Protein AF-A0A9D6VU54-F1 (afdb_monomer_lite)

pLDDT: mean 71.03, std 18.56, range [35.19, 93.88]

Sequence (145 aa):
MTTQLLGSSPNITALSAEQVELYLREHPEFFNDHLPLVASLRIPHAAAPAVSLIERQVAVLRDQNQQYKRKLMDLVQVGRDNDALHRNLHLLTLALMRADSLGDVIERVHGHLRDDFKADVVALRLARLPKDFSTDTCTLPLDAS

Foldseek 3Di:
DDDDPPPPPPPPPDCDPVNVVVVCVVCVCVCVVPVVVVVVDPDPDDDDPDDPPVNVVVVVVVVVVVVVVVVVVVVVVVVVVVVLVVVLVVVLVVQCVPQPDPLSNVVSVVVSCCPSVVDPDDDDDDPDDDPPDDPVRPCPDPDDD

Structure (mmCIF, N/CA/C/O backbone):
data_AF-A0A9D6VU54-F1
#
_entry.id   AF-A0A9D6VU54-F1
#
loop_
_atom_site.group_PDB
_atom_site.id
_atom_site.type_symbol
_atom_site.label_atom_id
_atom_site.label_alt_id
_atom_site.label_comp_id
_atom_site.label_asym_id
_atom_site.label_entity_id
_atom_site.label_seq_id
_atom_site.pdbx_PDB_ins_code
_atom_site.Cartn_x
_atom_site.Cartn_y
_atom_site.Cartn_z
_atom_site.occupancy
_atom_site.B_iso_or_equiv
_atom_site.auth_seq_id
_atom_site.auth_comp_id
_atom_site.auth_asym_id
_atom_site.auth_atom_id
_atom_site.pdbx_PDB_model_num
ATOM 1 N N . MET A 1 1 ? -71.337 -20.280 3.497 1.00 35.34 1 MET A N 1
ATOM 2 C CA . MET A 1 1 ? -70.071 -21.000 3.735 1.00 35.34 1 MET A CA 1
ATOM 3 C C . MET A 1 1 ? -68.962 -20.223 3.054 1.00 35.34 1 MET A C 1
ATOM 5 O O . MET A 1 1 ? -69.161 -19.921 1.889 1.00 35.34 1 MET A O 1
ATOM 9 N N . THR A 1 2 ? -67.889 -19.917 3.806 1.00 38.38 2 THR A N 1
ATOM 10 C CA . THR A 1 2 ? -66.515 -19.573 3.349 1.00 38.38 2 THR A CA 1
ATOM 11 C C . THR A 1 2 ? -66.381 -18.350 2.409 1.00 38.38 2 THR A C 1
ATOM 13 O O . THR A 1 2 ? -67.061 -18.249 1.406 1.00 38.38 2 THR A O 1
ATOM 16 N N . THR A 1 3 ? -65.539 -17.338 2.613 1.00 40.09 3 THR A N 1
ATOM 17 C CA . THR A 1 3 ? -64.349 -17.150 3.453 1.00 40.09 3 THR A CA 1
ATOM 18 C C . THR A 1 3 ? -64.091 -15.635 3.471 1.00 40.09 3 THR A C 1
ATOM 20 O O . THR A 1 3 ? -63.991 -15.039 2.402 1.00 40.09 3 THR A O 1
ATOM 23 N N . GLN A 1 4 ? -63.958 -14.993 4.633 1.00 36.44 4 GLN A N 1
ATOM 24 C CA . GLN A 1 4 ? -63.288 -13.689 4.722 1.00 36.44 4 GLN A CA 1
ATOM 25 C C . GLN A 1 4 ? -62.015 -13.880 5.538 1.00 36.44 4 GLN A C 1
ATOM 27 O O . GLN A 1 4 ? -62.052 -14.094 6.747 1.00 36.44 4 GLN A O 1
ATOM 32 N N . LEU A 1 5 ? -60.891 -13.869 4.823 1.00 43.88 5 LEU A N 1
ATOM 33 C CA . LEU A 1 5 ? -59.554 -13.757 5.380 1.00 43.88 5 LEU A CA 1
ATOM 34 C C . LEU A 1 5 ? -59.398 -12.336 5.917 1.00 43.88 5 LEU A C 1
ATOM 36 O O . LEU A 1 5 ? -59.178 -11.399 5.150 1.00 43.88 5 LEU A O 1
ATOM 40 N N . LEU A 1 6 ? -59.516 -12.175 7.233 1.00 36.00 6 LEU A N 1
ATOM 41 C CA . LEU A 1 6 ? -59.065 -10.964 7.899 1.00 36.00 6 LEU A CA 1
ATOM 42 C C . LEU A 1 6 ? -57.549 -11.085 8.083 1.00 36.00 6 LEU A C 1
ATOM 44 O O . LEU A 1 6 ? -57.052 -11.596 9.085 1.00 36.00 6 LEU A O 1
ATOM 48 N N . GLY A 1 7 ? -56.816 -10.646 7.061 1.00 41.03 7 GLY A N 1
ATOM 49 C CA . GLY A 1 7 ? -55.431 -10.229 7.211 1.00 41.03 7 GLY A CA 1
ATOM 50 C C . GLY A 1 7 ? -55.390 -8.983 8.091 1.00 41.03 7 GLY A C 1
ATOM 51 O O . GLY A 1 7 ? -55.316 -7.868 7.588 1.00 41.03 7 GLY A O 1
ATOM 52 N N . SER A 1 8 ? -55.480 -9.174 9.405 1.00 36.53 8 SER A N 1
ATOM 53 C CA . SER A 1 8 ? -55.186 -8.131 10.382 1.00 36.53 8 SER A CA 1
ATOM 54 C C . SER A 1 8 ? -53.695 -8.175 10.671 1.00 36.53 8 SER A C 1
ATOM 56 O O . SER A 1 8 ? -53.246 -8.845 11.600 1.00 36.53 8 SER A O 1
ATOM 58 N N . SER A 1 9 ? -52.917 -7.461 9.860 1.00 36.44 9 SER A N 1
ATOM 59 C CA . SER A 1 9 ? -51.626 -6.939 10.306 1.00 36.44 9 SER A CA 1
ATOM 60 C C . SER A 1 9 ? -51.839 -6.298 11.684 1.00 36.44 9 SER A C 1
ATOM 62 O O . SER A 1 9 ? -52.760 -5.481 11.806 1.00 36.44 9 SER A O 1
ATOM 64 N N . PRO A 1 10 ? -51.076 -6.651 12.734 1.00 42.97 10 PRO A N 1
ATOM 65 C CA . PRO A 1 10 ? -51.241 -5.986 14.013 1.00 42.97 10 PRO A CA 1
ATOM 66 C C . PRO A 1 10 ? -50.942 -4.503 13.792 1.00 42.97 10 PRO A C 1
ATOM 68 O O . PRO A 1 10 ? -49.897 -4.128 13.265 1.00 42.97 10 PRO A O 1
ATOM 71 N N . ASN A 1 11 ? -51.920 -3.665 14.114 1.00 45.00 11 ASN A N 1
ATOM 72 C CA . ASN A 1 11 ? -51.819 -2.218 14.035 1.00 45.00 11 ASN A CA 1
ATOM 73 C C . ASN A 1 11 ? -50.825 -1.784 15.128 1.00 45.00 11 ASN A C 1
ATOM 75 O O . ASN A 1 11 ? -51.184 -1.699 16.298 1.00 45.00 11 ASN A O 1
ATOM 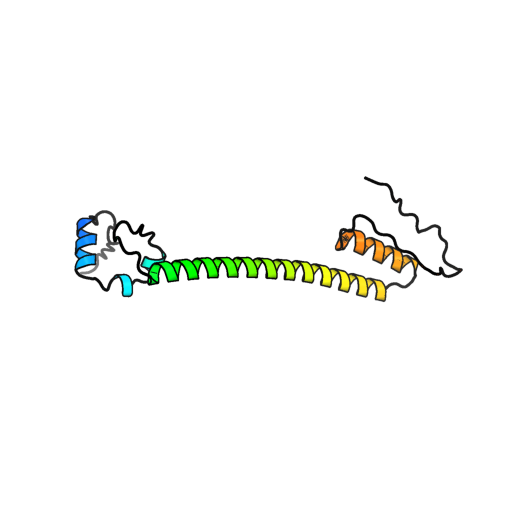79 N N . ILE A 1 12 ? -49.553 -1.573 14.770 1.00 50.78 12 ILE A N 1
ATOM 80 C CA . ILE A 1 12 ? -48.468 -1.195 15.706 1.00 50.78 12 ILE A CA 1
ATOM 81 C C . ILE A 1 12 ? -48.667 0.241 16.258 1.00 50.78 12 ILE A C 1
ATOM 83 O O . ILE A 1 12 ? -47.931 0.716 17.114 1.00 50.78 12 ILE A O 1
ATOM 87 N N . THR A 1 13 ? -49.706 0.947 15.820 1.00 52.84 13 THR A N 1
ATOM 88 C CA . THR A 1 13 ? -49.977 2.365 16.098 1.00 52.84 13 THR A CA 1
ATOM 89 C C . THR A 1 13 ? -50.673 2.673 17.429 1.00 52.84 13 THR A C 1
ATOM 91 O O . THR A 1 13 ? -51.000 3.834 17.656 1.00 52.84 13 THR A O 1
ATOM 94 N N . ALA A 1 14 ? -50.882 1.706 18.330 1.00 56.34 14 ALA A N 1
ATOM 95 C CA . ALA A 1 14 ? -51.541 1.977 19.618 1.00 56.34 14 ALA A CA 1
ATOM 96 C C . ALA A 1 14 ? -50.994 1.189 20.823 1.00 56.34 14 ALA A C 1
ATOM 98 O O . ALA A 1 14 ? -51.719 0.991 21.793 1.00 56.34 14 ALA A O 1
ATOM 99 N N . LEU A 1 15 ? -49.738 0.736 20.792 1.00 62.16 15 LEU A N 1
ATOM 100 C CA . LEU A 1 15 ? -49.091 0.238 22.012 1.00 62.16 15 LEU A CA 1
ATOM 101 C C . LEU A 1 15 ? -48.708 1.435 22.887 1.00 62.16 15 LEU A C 1
ATOM 103 O O . LEU A 1 15 ? -47.829 2.219 22.524 1.00 62.16 15 LEU A O 1
ATOM 107 N N . SER A 1 16 ? -49.392 1.599 24.020 1.00 71.06 16 SER A N 1
ATOM 108 C CA . SER A 1 16 ? -49.021 2.617 25.003 1.00 71.06 16 SER A CA 1
ATOM 109 C C . SER A 1 16 ? -47.731 2.209 25.720 1.00 71.06 16 SER A C 1
ATOM 111 O O . SER A 1 16 ? -47.428 1.023 25.867 1.00 71.06 16 SER A O 1
ATOM 113 N N . ALA A 1 17 ? -46.962 3.191 26.196 1.00 63.56 17 ALA A N 1
ATOM 114 C CA . ALA A 1 17 ? -45.743 2.922 26.960 1.00 63.56 17 ALA A CA 1
ATOM 115 C C . ALA A 1 17 ? -46.018 2.042 28.197 1.00 63.56 17 ALA A C 1
ATOM 117 O O . ALA A 1 17 ? -45.224 1.160 28.507 1.00 63.56 17 ALA A O 1
ATOM 118 N N . GLU A 1 18 ? -47.179 2.217 28.837 1.00 66.88 18 GLU A N 1
ATOM 119 C CA . GLU A 1 18 ? -47.623 1.424 29.992 1.00 66.88 18 GLU A CA 1
ATOM 120 C C . GLU A 1 18 ? -47.866 -0.050 29.641 1.00 66.88 18 GLU A C 1
ATOM 122 O O . GLU A 1 18 ? -47.546 -0.942 30.423 1.00 66.88 18 GLU A O 1
ATOM 127 N N . GLN A 1 19 ? -48.399 -0.328 28.449 1.00 71.44 19 GLN A N 1
ATOM 128 C CA . GLN A 1 19 ? -48.617 -1.700 27.984 1.00 71.44 19 GLN A CA 1
ATOM 129 C C . GLN A 1 19 ? -47.296 -2.407 27.685 1.00 71.44 19 GLN A C 1
ATOM 131 O O . GLN A 1 19 ? -47.137 -3.583 28.007 1.00 71.44 19 GLN A O 1
ATOM 136 N N . VAL A 1 20 ? -46.336 -1.683 27.103 1.00 69.81 20 VAL A N 1
ATOM 137 C CA . VAL A 1 20 ? -44.983 -2.202 26.869 1.00 69.81 20 VAL A CA 1
ATOM 138 C C . VAL A 1 20 ? -44.268 -2.448 28.199 1.00 69.81 20 VAL A C 1
ATOM 140 O O . VAL A 1 20 ? -43.619 -3.477 28.362 1.00 69.81 20 VAL A O 1
ATOM 143 N N . GLU A 1 21 ? -44.420 -1.550 29.174 1.00 60.88 21 GLU A N 1
ATOM 144 C CA . GLU A 1 21 ? -43.839 -1.707 30.509 1.00 60.88 21 GLU A CA 1
ATOM 145 C C . GLU A 1 21 ? -44.401 -2.929 31.250 1.00 60.88 21 GLU A C 1
ATOM 147 O O . GLU A 1 21 ? -43.628 -3.727 31.784 1.00 60.88 21 GLU A O 1
ATOM 152 N N . LEU A 1 22 ? -45.728 -3.101 31.263 1.00 70.94 22 LEU A N 1
ATOM 153 C CA . LEU A 1 22 ? -46.378 -4.247 31.905 1.00 70.94 22 LEU A CA 1
ATOM 154 C C . LEU A 1 22 ? -45.905 -5.565 31.280 1.00 70.94 22 LEU A C 1
ATOM 156 O O . LEU A 1 22 ? -45.517 -6.486 31.996 1.00 70.94 22 LEU A O 1
ATOM 160 N N . TYR A 1 23 ? -45.854 -5.615 29.949 1.00 70.00 23 TYR A N 1
ATOM 161 C CA . TYR A 1 23 ? -45.400 -6.785 29.209 1.00 70.00 23 TYR A CA 1
ATOM 162 C C . TYR A 1 23 ? -43.938 -7.149 29.515 1.00 70.00 23 TYR A C 1
ATOM 164 O O . TYR A 1 23 ? -43.631 -8.308 29.786 1.00 70.00 23 TYR A O 1
ATOM 172 N N . LEU A 1 24 ? -43.033 -6.164 29.542 1.00 69.88 24 LEU A N 1
ATOM 173 C CA . LEU A 1 24 ? -41.624 -6.394 29.883 1.00 69.88 24 LEU A CA 1
ATOM 174 C C . LEU A 1 24 ? -41.425 -6.816 31.349 1.00 69.88 24 LEU A C 1
ATOM 176 O O . LEU A 1 24 ? -40.460 -7.514 31.655 1.00 69.88 24 LEU A O 1
ATOM 180 N N . ARG A 1 25 ? -42.324 -6.418 32.258 1.00 63.94 25 ARG A N 1
ATOM 181 C CA . ARG A 1 25 ? -42.283 -6.819 33.673 1.00 63.94 25 ARG A CA 1
ATOM 182 C C . ARG A 1 25 ? -42.747 -8.260 33.884 1.00 63.94 25 ARG A C 1
ATOM 184 O O . ARG A 1 25 ? -42.177 -8.961 34.714 1.00 63.94 25 ARG A O 1
ATOM 191 N N . GLU A 1 26 ? -43.768 -8.691 33.151 1.00 72.44 26 GLU A N 1
ATOM 192 C CA . GLU A 1 26 ? -44.278 -10.068 33.204 1.00 72.44 26 GLU A CA 1
ATOM 193 C C . GLU A 1 26 ? -43.376 -11.056 32.444 1.00 72.44 26 GLU A C 1
ATOM 195 O O . GLU A 1 26 ? -43.359 -12.246 32.764 1.00 72.44 26 GLU A O 1
ATOM 200 N N . HIS A 1 27 ? -42.567 -10.563 31.499 1.00 66.25 27 HIS A N 1
ATOM 201 C CA . HIS A 1 27 ? -41.652 -11.367 30.688 1.00 66.25 27 HIS A CA 1
ATOM 202 C C . HIS A 1 27 ? -40.193 -10.876 30.776 1.00 66.25 27 HIS A C 1
ATOM 204 O O . HIS A 1 27 ? -39.660 -10.335 29.805 1.00 66.25 27 HIS A O 1
ATOM 210 N N . PRO A 1 28 ? -39.498 -11.109 31.907 1.00 64.19 28 PRO A N 1
ATOM 211 C CA . PRO A 1 28 ? -38.101 -10.695 32.080 1.00 64.19 28 PRO A CA 1
ATOM 212 C C . PRO A 1 28 ? -37.127 -11.401 31.118 1.00 64.19 28 PRO A C 1
ATOM 214 O O . PRO A 1 28 ? -36.093 -10.841 30.763 1.00 64.19 28 PRO A O 1
ATOM 217 N N . GLU A 1 29 ? -37.476 -12.599 30.641 1.00 65.69 29 GLU A N 1
ATOM 218 C CA . GLU A 1 29 ? -36.676 -13.385 29.687 1.00 65.69 29 GLU A CA 1
ATOM 219 C C . GLU A 1 29 ? -36.782 -12.879 28.237 1.00 65.69 29 GLU A C 1
ATOM 221 O O . GLU A 1 29 ? -36.028 -13.308 27.367 1.00 65.69 29 GLU A O 1
ATOM 226 N N . PHE A 1 30 ? -37.678 -11.926 27.957 1.00 67.88 30 PHE A N 1
ATOM 227 C CA . PHE A 1 30 ? -37.951 -11.432 26.605 1.00 67.88 30 PHE A CA 1
ATOM 228 C C . PHE A 1 30 ? -36.687 -10.947 25.873 1.00 67.88 30 PHE A C 1
ATOM 230 O O . PHE A 1 30 ? -36.518 -11.172 24.675 1.00 67.88 30 PHE A O 1
ATOM 237 N N . PHE A 1 31 ? -35.753 -10.320 26.591 1.00 63.38 31 PHE A N 1
ATOM 238 C CA . PHE A 1 31 ? -34.490 -9.859 26.008 1.00 63.38 31 PHE A CA 1
ATOM 239 C C . PHE A 1 31 ? -33.475 -10.985 25.756 1.00 63.38 31 PHE A C 1
ATOM 241 O O . PHE A 1 31 ? -32.597 -10.808 24.910 1.00 63.38 31 PHE A O 1
ATOM 248 N N . ASN A 1 32 ? -33.607 -12.129 26.436 1.00 63.12 32 ASN A N 1
ATOM 249 C CA . ASN A 1 32 ? -32.797 -13.327 26.196 1.00 63.12 32 ASN A CA 1
ATOM 250 C C . ASN A 1 32 ? -33.258 -14.049 24.922 1.00 63.12 32 ASN A C 1
ATOM 252 O O . ASN A 1 32 ? -32.431 -14.480 24.120 1.00 63.12 32 ASN A O 1
ATOM 256 N N . ASP A 1 33 ? -34.567 -14.095 24.679 1.00 63.78 33 ASP A N 1
ATOM 257 C CA . ASP A 1 33 ? -35.135 -14.720 23.478 1.00 63.78 33 ASP A CA 1
ATOM 258 C C . ASP A 1 33 ? -35.015 -13.823 22.233 1.00 63.78 33 ASP A C 1
ATOM 260 O O . ASP A 1 33 ? -34.955 -14.301 21.096 1.00 63.78 33 ASP A O 1
ATOM 264 N N . HIS A 1 34 ? -34.901 -12.507 22.436 1.00 60.84 34 HIS A N 1
ATOM 265 C CA . HIS A 1 34 ? -34.794 -11.508 21.372 1.00 60.84 34 HIS A CA 1
ATOM 266 C C . HIS A 1 34 ? -33.460 -10.743 21.390 1.00 60.84 34 HIS A C 1
ATOM 268 O O . HIS A 1 34 ? -33.417 -9.529 21.181 1.00 60.84 34 HIS A O 1
ATOM 274 N N . LEU A 1 35 ? -32.339 -11.463 21.537 1.00 56.31 35 LEU A N 1
ATOM 275 C CA . LEU A 1 35 ? -30.971 -10.918 21.443 1.00 56.31 35 LEU A CA 1
ATOM 276 C C . LEU A 1 35 ? -30.722 -9.971 20.241 1.00 56.31 35 LEU A C 1
ATOM 278 O O . LEU A 1 35 ? -30.073 -8.934 20.420 1.00 56.31 35 LEU A O 1
ATOM 282 N N . PRO A 1 36 ? -31.219 -10.262 19.018 1.00 59.66 36 PRO A N 1
ATOM 283 C CA . PRO A 1 36 ? -31.044 -9.369 17.869 1.00 59.66 36 PRO A CA 1
ATOM 284 C C . PRO A 1 36 ? -31.691 -7.988 18.057 1.00 59.66 36 PRO A C 1
ATOM 286 O O . PRO A 1 36 ? -31.182 -6.997 17.533 1.00 59.66 36 PRO A O 1
ATOM 289 N N . LEU A 1 37 ? -32.776 -7.899 18.836 1.00 61.19 37 LEU A N 1
ATOM 290 C CA . LEU A 1 37 ? -33.455 -6.641 19.150 1.00 61.19 37 LEU A CA 1
ATOM 291 C C . LEU A 1 37 ? -32.585 -5.771 20.065 1.00 61.19 37 LEU A C 1
ATOM 293 O O . LEU A 1 37 ? -32.429 -4.576 19.814 1.00 61.19 37 LEU A O 1
ATOM 297 N N . VAL A 1 38 ? -31.936 -6.386 21.058 1.00 58.78 38 VAL A N 1
ATOM 298 C CA . VAL A 1 38 ? -31.005 -5.719 21.986 1.00 58.78 38 VAL A CA 1
ATOM 299 C C . VAL A 1 38 ? -29.809 -5.117 21.243 1.00 58.78 38 VAL A C 1
ATOM 301 O O . VAL A 1 38 ? -29.369 -4.019 21.570 1.00 58.78 38 VAL A O 1
ATOM 304 N N . ALA A 1 39 ? -29.311 -5.786 20.198 1.00 55.94 39 ALA A N 1
ATOM 305 C CA . ALA A 1 39 ? -28.218 -5.271 19.371 1.00 55.94 39 ALA A CA 1
ATOM 306 C C . ALA A 1 39 ? -28.590 -3.995 18.585 1.00 55.94 39 ALA A C 1
ATOM 308 O O . ALA A 1 39 ? -27.706 -3.209 18.239 1.00 55.94 39 ALA A O 1
ATOM 309 N N . SER A 1 40 ? -29.882 -3.788 18.311 1.00 53.75 40 SER A N 1
ATOM 310 C CA . SER A 1 40 ? -30.411 -2.624 17.585 1.00 53.75 40 SER A CA 1
ATOM 311 C C . SER A 1 40 ? -30.907 -1.494 18.498 1.00 53.75 40 SER A C 1
ATOM 313 O O . SER A 1 40 ? -31.002 -0.344 18.065 1.00 53.75 40 SER A O 1
ATOM 315 N N . LEU A 1 41 ? -31.202 -1.799 19.767 1.00 54.25 41 LEU A N 1
ATOM 316 C CA . LEU A 1 41 ? -31.717 -0.833 20.729 1.00 54.25 41 LEU A CA 1
ATOM 317 C C . LEU A 1 41 ? -30.579 0.047 21.270 1.00 54.25 41 LEU A C 1
ATOM 319 O O . LEU A 1 41 ? -29.649 -0.422 21.924 1.00 54.25 41 LEU A O 1
ATOM 323 N N . ARG A 1 42 ? -30.672 1.363 21.059 1.00 49.28 42 ARG A N 1
ATOM 324 C CA . ARG A 1 42 ? -29.861 2.333 21.809 1.00 49.28 42 ARG A CA 1
ATOM 325 C C . ARG A 1 42 ? -30.559 2.594 23.139 1.00 49.28 42 ARG A C 1
ATOM 327 O O . ARG A 1 42 ? -31.406 3.473 23.208 1.00 49.28 42 ARG A O 1
ATOM 334 N N . ILE A 1 43 ? -30.211 1.832 24.175 1.00 56.09 43 ILE A N 1
ATOM 335 C CA . ILE A 1 43 ? -30.639 2.107 25.554 1.00 56.09 43 ILE A CA 1
ATOM 336 C C . ILE A 1 43 ? -29.622 3.076 26.175 1.00 56.09 43 ILE A C 1
ATOM 338 O O . ILE A 1 43 ? -28.517 2.647 26.517 1.00 56.09 43 ILE A O 1
ATOM 342 N N . PRO A 1 44 ? -29.925 4.379 26.322 1.00 49.84 44 PRO A N 1
ATOM 343 C CA . PRO A 1 44 ? -29.159 5.227 27.221 1.00 49.84 44 PRO A CA 1
ATOM 344 C C . PRO A 1 44 ? -29.473 4.786 28.655 1.00 49.84 44 PRO A C 1
ATOM 346 O O . PRO A 1 44 ? -30.572 5.003 29.156 1.00 49.84 44 PRO A O 1
ATOM 349 N N . HIS A 1 45 ? -28.522 4.114 29.304 1.00 50.94 45 HIS A N 1
ATOM 350 C CA . HIS A 1 45 ? -28.674 3.642 30.679 1.00 50.94 45 HIS A CA 1
ATOM 351 C C . HIS A 1 45 ? -28.549 4.834 31.643 1.00 50.94 45 HIS A C 1
ATOM 353 O O . HIS A 1 45 ? -27.468 5.166 32.129 1.00 50.94 45 HIS A O 1
ATOM 359 N N . ALA A 1 46 ? -29.657 5.539 31.864 1.00 47.44 46 ALA A N 1
ATOM 360 C CA . ALA A 1 46 ? -29.783 6.509 32.938 1.00 47.44 46 ALA A CA 1
ATOM 361 C C . ALA A 1 46 ? -30.254 5.766 34.200 1.00 47.44 46 ALA A C 1
ATOM 363 O O . ALA A 1 46 ? -31.378 5.283 34.238 1.00 47.44 46 ALA A O 1
ATOM 364 N N . ALA A 1 47 ? -29.389 5.728 35.218 1.00 44.25 47 ALA A N 1
ATOM 365 C CA . ALA A 1 47 ? -29.649 5.319 36.606 1.00 44.25 47 ALA A CA 1
ATOM 366 C C . ALA A 1 47 ? -29.437 3.837 36.998 1.00 44.25 47 ALA A C 1
ATOM 368 O O . ALA A 1 47 ? -30.374 3.082 37.231 1.00 44.25 47 ALA A O 1
ATOM 369 N N . ALA A 1 48 ? -28.174 3.508 37.289 1.00 42.62 48 ALA A N 1
ATOM 370 C CA . ALA A 1 48 ? -27.770 2.954 38.588 1.00 42.62 48 ALA A CA 1
ATOM 371 C C . ALA A 1 48 ? -26.376 3.529 38.947 1.00 42.62 48 ALA A C 1
ATOM 373 O O . ALA A 1 48 ? -25.566 3.730 38.041 1.00 42.62 48 ALA A O 1
ATOM 374 N N . PRO A 1 49 ? -26.051 3.827 40.222 1.00 50.22 49 PRO A N 1
ATOM 375 C CA . PRO A 1 49 ? -24.782 4.472 40.592 1.00 50.22 49 PRO A CA 1
ATOM 376 C C . PRO A 1 49 ? -23.554 3.548 40.476 1.00 50.22 49 PRO A C 1
ATOM 378 O O . PRO A 1 49 ? -22.429 3.994 40.689 1.00 50.22 49 PRO A O 1
ATOM 381 N N . ALA A 1 50 ? -23.748 2.278 40.113 1.00 48.97 50 ALA A N 1
ATOM 382 C CA . ALA A 1 50 ? -22.684 1.320 39.854 1.00 48.97 50 ALA A CA 1
ATOM 383 C C . ALA A 1 50 ? -22.805 0.802 38.415 1.00 48.97 50 ALA A C 1
ATOM 385 O O . ALA A 1 50 ? -23.639 -0.048 38.119 1.00 48.97 50 ALA A O 1
ATOM 386 N N . VAL A 1 51 ? -21.964 1.321 37.518 1.00 52.19 51 VAL A N 1
ATOM 387 C CA . VAL A 1 51 ? -21.765 0.743 36.181 1.00 52.19 51 VAL A CA 1
ATOM 388 C C . VAL A 1 51 ? -21.285 -0.697 36.365 1.00 52.19 51 VAL A C 1
ATOM 390 O O . VAL A 1 51 ? -20.271 -0.923 37.032 1.00 52.19 51 VAL A O 1
ATOM 393 N N . SER A 1 52 ? -22.002 -1.669 35.797 1.00 60.78 52 SER A N 1
ATOM 394 C CA . SER A 1 52 ? -21.616 -3.077 35.883 1.00 60.78 52 SER A CA 1
ATOM 395 C C . SER A 1 52 ? -20.228 -3.266 35.263 1.00 60.78 52 SER A C 1
ATOM 397 O O . SER A 1 52 ? -19.957 -2.814 34.147 1.00 60.78 52 SER A O 1
ATOM 399 N N . LEU A 1 53 ? -19.326 -3.944 35.979 1.00 49.94 53 LEU A N 1
ATOM 400 C CA . LEU A 1 53 ? -17.979 -4.285 35.498 1.00 49.94 53 LEU A CA 1
ATOM 401 C C . LEU A 1 53 ? -18.022 -4.947 34.113 1.00 49.94 53 LEU A C 1
ATOM 403 O O . LEU A 1 53 ? -17.162 -4.679 33.276 1.00 49.94 53 LEU A O 1
ATOM 407 N N . ILE A 1 54 ? -19.065 -5.741 33.858 1.00 68.94 54 ILE A N 1
ATOM 408 C CA . ILE A 1 54 ? -19.295 -6.434 32.590 1.00 68.94 54 ILE A CA 1
ATOM 409 C C . ILE A 1 54 ? -19.593 -5.436 31.467 1.00 68.94 54 ILE A C 1
ATOM 411 O O . ILE A 1 54 ? -19.023 -5.555 30.388 1.00 68.94 54 ILE A O 1
ATOM 415 N N . GLU A 1 55 ? -20.417 -4.414 31.702 1.00 63.81 55 GLU A N 1
ATOM 416 C CA . GLU A 1 55 ? -20.722 -3.392 30.689 1.00 63.81 55 GLU A CA 1
ATOM 417 C C . GLU A 1 55 ? -19.473 -2.602 30.306 1.00 63.81 55 GLU A C 1
ATOM 419 O O . GLU A 1 55 ? -19.203 -2.383 29.122 1.00 63.81 55 GLU A O 1
ATOM 424 N N . ARG A 1 56 ? -18.657 -2.235 31.301 1.00 67.38 56 ARG A N 1
ATOM 425 C CA . ARG A 1 56 ? -17.384 -1.560 31.043 1.00 67.38 56 ARG A CA 1
ATOM 426 C C . ARG A 1 56 ? -16.398 -2.473 30.316 1.00 67.38 56 ARG A C 1
ATOM 428 O O . ARG A 1 56 ? -15.705 -2.011 29.413 1.00 67.38 56 ARG A O 1
ATOM 435 N N . GLN A 1 57 ? -16.369 -3.761 30.648 1.00 57.91 57 GLN A N 1
ATOM 436 C CA . GLN A 1 57 ? -15.532 -4.747 29.968 1.00 57.91 57 GLN A CA 1
ATOM 437 C C . GLN A 1 57 ? -15.974 -4.972 28.515 1.00 57.91 57 GLN A C 1
ATOM 439 O O . GLN A 1 57 ? -15.135 -5.001 27.618 1.00 57.91 57 GLN A O 1
ATOM 444 N N . VAL A 1 58 ? -17.280 -5.039 28.246 1.00 82.50 58 VAL A N 1
ATOM 445 C CA . VAL A 1 58 ? -17.834 -5.138 26.887 1.00 82.50 58 VAL A CA 1
ATOM 446 C C . VAL A 1 58 ? -17.531 -3.879 26.076 1.00 82.50 58 VAL A C 1
ATOM 448 O O . VAL A 1 58 ? -17.155 -3.985 24.909 1.00 82.50 58 VAL A O 1
ATOM 451 N N . ALA A 1 59 ? -17.645 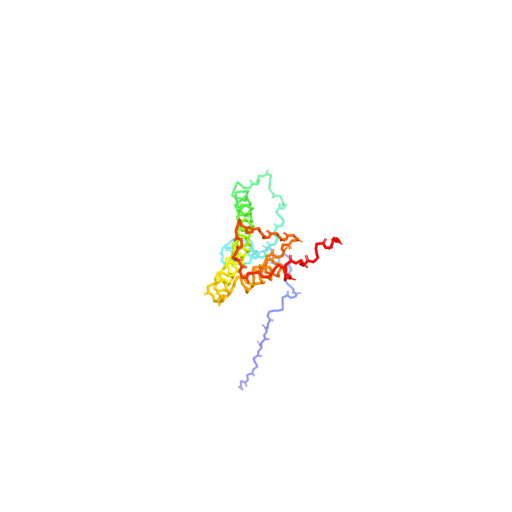-2.691 26.675 1.00 73.94 59 ALA A N 1
ATOM 452 C CA . ALA A 1 59 ? -17.288 -1.440 26.012 1.00 73.94 59 ALA A CA 1
ATOM 453 C C . ALA A 1 59 ? -15.801 -1.411 25.614 1.00 73.94 59 ALA A C 1
ATOM 455 O O . ALA A 1 59 ? -15.482 -1.088 24.470 1.00 73.94 59 ALA A O 1
ATOM 456 N N . VAL A 1 60 ? -14.905 -1.829 26.516 1.00 76.56 60 VAL A N 1
ATOM 457 C CA . VAL A 1 60 ? -13.463 -1.939 26.240 1.00 76.56 60 VAL A CA 1
ATOM 458 C C . VAL A 1 60 ? -13.184 -2.955 25.130 1.00 76.56 60 VAL A C 1
ATOM 460 O O . VAL A 1 60 ? -12.435 -2.654 24.205 1.00 76.56 60 VAL A O 1
ATOM 463 N N . LEU A 1 61 ? -13.816 -4.133 25.165 1.00 83.06 61 LEU A N 1
ATOM 464 C CA . LEU A 1 61 ? -13.652 -5.148 24.119 1.00 83.06 61 LEU A CA 1
ATOM 465 C C . LEU A 1 61 ? -14.154 -4.660 22.754 1.00 83.06 61 LEU A C 1
ATOM 467 O O . LEU A 1 61 ? -13.534 -4.954 21.733 1.00 83.06 61 LEU A O 1
ATOM 471 N N . ARG A 1 62 ? -15.254 -3.897 22.715 1.00 85.31 62 ARG A N 1
ATOM 472 C CA . ARG A 1 62 ? -15.773 -3.294 21.477 1.00 85.31 62 ARG A CA 1
ATOM 473 C C . ARG A 1 62 ? -14.807 -2.261 20.904 1.00 85.31 62 ARG A C 1
ATOM 475 O O . ARG A 1 62 ? -14.533 -2.312 19.705 1.00 85.31 62 ARG A O 1
ATOM 482 N N . ASP A 1 63 ? -14.257 -1.385 21.742 1.00 83.75 63 ASP A N 1
ATOM 483 C CA . ASP A 1 63 ? -13.268 -0.393 21.309 1.00 83.75 63 ASP A CA 1
ATOM 484 C C . ASP A 1 63 ? -11.983 -1.062 20.794 1.00 83.75 63 ASP A C 1
ATOM 486 O O . ASP A 1 63 ? -11.514 -0.761 19.694 1.00 83.75 63 ASP A O 1
ATOM 490 N N . GLN A 1 64 ? -11.479 -2.069 21.515 1.00 87.31 64 GLN A N 1
ATOM 491 C CA . GLN A 1 64 ? -10.337 -2.876 21.078 1.00 87.31 64 GLN A CA 1
ATOM 492 C C . GLN A 1 64 ? -10.612 -3.574 19.743 1.00 87.31 64 GLN A C 1
ATOM 494 O O . GLN A 1 64 ? -9.790 -3.505 18.832 1.00 87.31 64 GLN A O 1
ATOM 499 N N . ASN A 1 65 ? -11.784 -4.195 19.580 1.00 91.25 65 ASN A N 1
ATOM 500 C CA . ASN A 1 65 ? -12.173 -4.839 18.326 1.00 91.25 65 ASN A CA 1
ATOM 501 C C . ASN A 1 65 ? -12.202 -3.834 17.164 1.00 91.25 65 ASN A C 1
ATOM 503 O O . ASN A 1 65 ? -11.683 -4.117 16.084 1.00 91.25 65 ASN A O 1
ATOM 507 N N . GLN A 1 66 ? -12.746 -2.637 17.390 1.00 89.56 66 GLN A N 1
ATOM 508 C CA . GLN A 1 66 ? -12.765 -1.573 16.390 1.00 89.56 66 GLN A CA 1
ATOM 509 C C . GLN A 1 66 ? -11.358 -1.045 16.079 1.00 89.56 66 GLN A C 1
ATOM 511 O O . GLN A 1 66 ? -11.058 -0.722 14.928 1.00 89.56 66 GLN A O 1
ATOM 516 N N . GLN A 1 67 ? -10.470 -0.967 17.070 1.00 92.06 67 GLN A N 1
ATOM 517 C CA . GLN A 1 67 ? -9.069 -0.616 16.852 1.00 92.06 67 GLN A CA 1
ATOM 518 C C . GLN A 1 67 ? -8.339 -1.689 16.031 1.00 92.06 67 GLN A C 1
ATOM 520 O O . GLN A 1 67 ? -7.627 -1.349 15.088 1.00 92.06 67 GLN A O 1
ATOM 525 N N . TYR A 1 68 ? -8.539 -2.973 16.332 1.00 92.31 68 TYR A N 1
ATOM 526 C CA . TYR A 1 68 ? -7.941 -4.064 15.561 1.00 92.31 68 TYR A CA 1
ATOM 527 C C . TYR A 1 68 ? -8.461 -4.113 14.128 1.00 92.31 68 TYR A C 1
ATOM 529 O O . TYR A 1 68 ? -7.664 -4.268 13.208 1.00 92.31 68 TYR A O 1
ATOM 537 N N . LYS A 1 69 ? -9.766 -3.908 13.915 1.00 92.38 69 LYS A N 1
ATOM 538 C CA . LYS A 1 69 ? -10.341 -3.801 12.567 1.00 92.38 69 LYS A CA 1
ATOM 539 C C . LYS A 1 69 ? -9.695 -2.679 11.758 1.00 92.38 69 LYS A C 1
ATOM 541 O O . LYS A 1 69 ? -9.363 -2.904 10.601 1.00 92.38 69 LYS A O 1
ATOM 546 N N . ARG A 1 70 ? -9.472 -1.507 12.365 1.00 93.06 70 ARG A N 1
ATOM 547 C CA . ARG A 1 70 ? -8.758 -0.393 11.718 1.00 93.06 70 ARG A CA 1
ATOM 548 C C . ARG A 1 70 ? -7.335 -0.789 11.325 1.00 93.06 70 ARG A C 1
ATOM 550 O O . ARG A 1 70 ? -7.005 -0.726 10.151 1.00 93.06 70 ARG A O 1
ATOM 557 N N . LYS A 1 71 ? -6.553 -1.327 12.267 1.00 92.25 71 LYS A N 1
ATOM 558 C CA . LYS A 1 71 ? -5.183 -1.798 11.992 1.00 92.25 71 LYS A CA 1
ATOM 559 C C . LYS A 1 71 ? -5.136 -2.855 10.886 1.00 92.25 71 LYS A C 1
ATOM 561 O O . LYS A 1 71 ? -4.231 -2.841 10.063 1.00 92.25 71 LYS A O 1
ATOM 566 N N . LEU A 1 72 ? -6.101 -3.774 10.855 1.00 93.88 72 LEU A N 1
ATOM 567 C CA . LEU A 1 72 ? -6.185 -4.786 9.805 1.00 93.88 72 LEU A CA 1
ATOM 568 C C . LEU A 1 72 ? -6.473 -4.153 8.439 1.00 93.88 72 LEU A C 1
ATOM 570 O O . LEU A 1 72 ? -5.848 -4.539 7.458 1.00 93.88 72 LEU A O 1
ATOM 574 N N . MET A 1 73 ? -7.378 -3.175 8.367 1.00 93.31 73 MET A N 1
ATOM 575 C CA . MET A 1 73 ? -7.628 -2.432 7.127 1.00 93.31 73 MET A CA 1
ATOM 576 C C . MET A 1 73 ? -6.382 -1.677 6.656 1.00 93.31 73 MET A C 1
ATOM 578 O O . MET A 1 73 ? -6.078 -1.726 5.467 1.00 93.31 73 MET A O 1
ATOM 582 N N . ASP A 1 74 ? -5.624 -1.073 7.572 1.00 93.62 74 ASP A N 1
ATOM 583 C CA . ASP A 1 74 ? -4.362 -0.404 7.240 1.00 93.62 74 ASP A CA 1
ATOM 584 C C . ASP A 1 74 ? -3.342 -1.401 6.666 1.00 93.62 74 ASP A C 1
ATOM 586 O O . ASP A 1 74 ? -2.753 -1.159 5.615 1.00 93.62 74 ASP A O 1
ATOM 590 N N . LEU A 1 75 ? -3.179 -2.569 7.299 1.00 92.94 75 LEU A N 1
ATOM 591 C CA . LEU A 1 75 ? -2.292 -3.630 6.804 1.00 92.94 75 LEU A CA 1
ATOM 592 C C . LEU A 1 75 ? -2.730 -4.171 5.439 1.00 92.94 75 LEU A C 1
ATOM 594 O O . LEU A 1 75 ? -1.887 -4.437 4.587 1.00 92.94 75 LEU A O 1
ATOM 598 N N . VAL A 1 76 ? -4.037 -4.325 5.213 1.00 93.12 76 VAL A N 1
ATOM 599 C CA . VAL A 1 76 ? -4.579 -4.726 3.907 1.00 93.12 76 VAL A CA 1
ATOM 600 C C . VAL A 1 76 ? -4.268 -3.671 2.851 1.00 93.12 76 VAL A C 1
ATOM 602 O O . VAL A 1 76 ? -3.922 -4.029 1.728 1.00 93.12 76 VAL A O 1
ATOM 605 N N . GLN A 1 77 ? -4.363 -2.386 3.194 1.00 92.75 77 GLN A N 1
ATOM 606 C CA . GLN A 1 77 ? -4.030 -1.311 2.268 1.00 92.75 77 GLN A CA 1
ATOM 607 C C . GLN A 1 77 ? -2.542 -1.332 1.904 1.00 92.75 77 GLN A C 1
ATOM 609 O O . GLN A 1 77 ? -2.216 -1.354 0.721 1.00 92.75 77 GLN A O 1
ATOM 614 N N . VAL A 1 78 ? -1.658 -1.467 2.897 1.00 92.06 78 VAL A N 1
ATOM 615 C CA . VAL A 1 78 ? -0.216 -1.661 2.666 1.00 92.06 78 VAL A CA 1
ATOM 616 C C . VAL A 1 78 ? 0.045 -2.898 1.800 1.00 92.06 78 VAL A C 1
ATOM 618 O O . VAL A 1 78 ? 0.872 -2.858 0.894 1.00 92.06 78 VAL A O 1
ATOM 621 N N . GLY A 1 79 ? -0.682 -3.993 2.035 1.00 90.75 79 G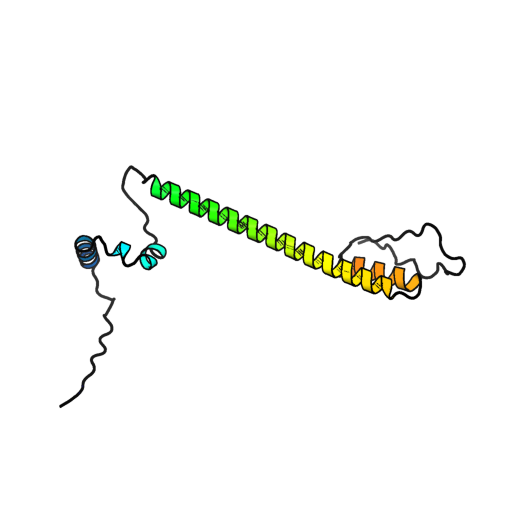LY A N 1
ATOM 622 C CA . GLY A 1 79 ? -0.613 -5.199 1.210 1.00 90.75 79 GLY A CA 1
ATOM 623 C C . GLY A 1 79 ? -0.978 -4.934 -0.252 1.00 90.75 79 GLY A C 1
ATOM 624 O O . GLY A 1 79 ? -0.245 -5.341 -1.145 1.00 90.75 79 GLY A O 1
ATOM 625 N N . ARG A 1 80 ? -2.057 -4.187 -0.511 1.00 91.81 80 ARG A N 1
ATOM 626 C CA . ARG A 1 80 ? -2.477 -3.821 -1.876 1.00 91.81 80 ARG A CA 1
ATOM 627 C C . ARG A 1 80 ? -1.461 -2.939 -2.588 1.00 91.81 80 ARG A C 1
ATOM 629 O O . ARG A 1 80 ? -1.222 -3.144 -3.779 1.00 91.81 80 ARG A O 1
ATOM 636 N N . ASP A 1 81 ? -0.887 -1.979 -1.873 1.00 89.44 81 ASP A N 1
ATOM 637 C CA . ASP A 1 81 ? 0.129 -1.081 -2.418 1.00 89.44 81 ASP A CA 1
ATOM 638 C C . ASP A 1 81 ? 1.404 -1.874 -2.758 1.00 89.44 81 ASP A C 1
ATOM 640 O O . ASP A 1 81 ? 1.955 -1.737 -3.853 1.00 89.44 81 ASP A O 1
ATOM 644 N N . ASN A 1 82 ? 1.805 -2.803 -1.883 1.00 91.88 82 ASN A N 1
ATOM 645 C CA . ASN A 1 82 ? 2.905 -3.733 -2.143 1.00 91.88 82 ASN A CA 1
ATOM 646 C C . ASN A 1 82 ? 2.621 -4.662 -3.329 1.00 91.88 82 ASN A C 1
ATOM 648 O O . ASN A 1 82 ? 3.504 -4.882 -4.156 1.00 91.88 82 ASN A O 1
ATOM 652 N N . ASP A 1 83 ? 1.403 -5.187 -3.451 1.00 92.75 83 ASP A N 1
ATOM 653 C CA . ASP A 1 83 ? 1.018 -6.034 -4.580 1.00 92.75 83 ASP A CA 1
ATOM 654 C C . ASP A 1 83 ? 1.056 -5.257 -5.903 1.00 92.75 83 ASP A C 1
ATOM 656 O O . ASP A 1 83 ? 1.443 -5.807 -6.935 1.00 92.75 83 ASP A O 1
ATOM 660 N N . ALA A 1 84 ? 0.662 -3.979 -5.898 1.00 90.56 84 ALA A N 1
ATOM 661 C CA . ALA A 1 84 ? 0.780 -3.111 -7.067 1.00 90.56 84 ALA A CA 1
ATOM 662 C C . ALA A 1 84 ? 2.247 -2.898 -7.456 1.00 90.56 84 ALA A C 1
ATOM 664 O O . ALA A 1 84 ? 2.609 -3.125 -8.610 1.00 90.56 84 ALA A O 1
ATOM 665 N N . LEU A 1 85 ? 3.100 -2.573 -6.483 1.00 90.31 85 LEU A N 1
ATOM 666 C CA . LEU A 1 85 ? 4.537 -2.432 -6.696 1.00 90.31 85 LEU A CA 1
ATOM 667 C C . LEU A 1 85 ? 5.167 -3.725 -7.237 1.00 90.31 85 LEU A C 1
ATOM 669 O O . LEU A 1 85 ? 5.952 -3.690 -8.184 1.00 90.31 85 LEU A O 1
ATOM 673 N N . HIS A 1 86 ? 4.798 -4.877 -6.673 1.00 92.12 86 HIS A N 1
ATOM 674 C CA . HIS A 1 86 ? 5.299 -6.179 -7.104 1.00 92.12 86 HIS A CA 1
ATOM 675 C C . HIS A 1 86 ? 4.894 -6.488 -8.548 1.00 92.12 86 HIS A C 1
ATOM 677 O O . HIS A 1 86 ? 5.721 -6.953 -9.333 1.00 92.12 86 HIS A O 1
ATOM 683 N N . ARG A 1 87 ? 3.640 -6.207 -8.929 1.00 93.25 87 ARG A N 1
ATOM 684 C CA . ARG A 1 87 ? 3.191 -6.361 -10.321 1.00 93.25 87 ARG A CA 1
ATOM 685 C C . ARG A 1 87 ? 4.014 -5.493 -11.271 1.00 93.25 87 ARG A C 1
ATOM 687 O O . ARG A 1 87 ? 4.462 -6.003 -12.294 1.00 93.25 87 ARG A O 1
ATOM 694 N N . ASN A 1 88 ? 4.272 -4.239 -10.911 1.00 91.56 88 ASN A N 1
ATOM 695 C CA . ASN A 1 88 ? 5.057 -3.321 -11.739 1.00 91.56 88 ASN A CA 1
ATOM 696 C C . ASN A 1 88 ? 6.509 -3.802 -11.890 1.00 91.56 88 ASN A C 1
ATOM 698 O O . ASN A 1 88 ? 7.041 -3.828 -12.998 1.00 91.56 88 ASN A O 1
ATOM 702 N N . LEU A 1 89 ? 7.130 -4.285 -10.806 1.00 92.19 89 LEU A N 1
ATOM 703 C CA . LEU A 1 89 ? 8.457 -4.914 -10.856 1.00 92.19 89 LEU A CA 1
ATOM 704 C C . LEU A 1 89 ? 8.480 -6.161 -11.746 1.00 92.19 89 LEU A C 1
ATOM 706 O O . LEU A 1 89 ? 9.427 -6.364 -12.509 1.00 92.19 89 LEU A O 1
ATOM 710 N N . HIS A 1 90 ? 7.450 -7.002 -11.661 1.00 93.69 90 HIS A N 1
ATOM 711 C CA . HIS A 1 90 ? 7.349 -8.202 -12.482 1.00 93.69 90 HIS A CA 1
ATOM 712 C C . HIS A 1 90 ? 7.230 -7.858 -13.972 1.00 93.69 90 HIS A C 1
ATOM 714 O O . HIS A 1 90 ? 7.956 -8.423 -14.789 1.00 93.69 90 HIS A O 1
ATOM 720 N N . LEU A 1 91 ? 6.374 -6.893 -14.323 1.00 91.38 91 LEU A N 1
ATOM 721 C CA . LEU A 1 91 ? 6.221 -6.411 -15.698 1.00 91.38 91 LEU A CA 1
ATOM 722 C C . LEU A 1 91 ? 7.514 -5.793 -16.231 1.00 91.38 91 LEU A C 1
ATOM 724 O O . LEU A 1 91 ? 7.945 -6.162 -17.322 1.00 91.38 91 LEU A O 1
ATOM 728 N N . LEU A 1 92 ? 8.181 -4.953 -15.435 1.00 92.00 92 LEU A N 1
ATOM 729 C CA . LEU A 1 92 ? 9.487 -4.399 -15.784 1.00 92.00 92 LEU A CA 1
ATOM 730 C C . LEU A 1 92 ? 10.514 -5.513 -16.030 1.00 92.00 92 LEU A C 1
ATOM 732 O O . LEU A 1 92 ? 11.225 -5.486 -17.030 1.00 92.00 92 LEU A O 1
ATOM 736 N N . THR A 1 93 ? 10.566 -6.528 -15.166 1.00 92.19 93 THR A N 1
ATOM 737 C CA . THR A 1 93 ? 11.478 -7.671 -15.333 1.00 92.19 93 THR A CA 1
ATOM 738 C C . THR A 1 93 ? 11.199 -8.414 -16.640 1.00 92.19 93 THR A C 1
ATOM 740 O O . THR A 1 93 ? 12.125 -8.696 -17.397 1.00 92.19 93 THR A O 1
ATOM 743 N N . LEU A 1 94 ? 9.929 -8.684 -16.955 1.00 93.31 94 LEU A N 1
ATOM 744 C CA . LEU A 1 94 ? 9.543 -9.317 -18.219 1.00 93.31 94 LEU A CA 1
ATOM 745 C C . LEU A 1 94 ? 9.879 -8.445 -19.435 1.00 93.31 94 LEU A C 1
ATOM 747 O O . LEU A 1 94 ? 10.294 -8.972 -20.467 1.00 93.31 94 LEU A O 1
ATOM 751 N N . ALA A 1 95 ? 9.698 -7.128 -19.330 1.00 90.31 95 ALA A N 1
ATOM 752 C CA . ALA A 1 95 ? 10.042 -6.181 -20.382 1.00 90.31 95 ALA A CA 1
ATOM 753 C C . ALA A 1 95 ? 11.556 -6.166 -20.636 1.00 90.31 95 ALA A C 1
ATOM 755 O O . ALA A 1 95 ? 11.975 -6.200 -21.788 1.00 90.31 95 ALA A O 1
ATOM 756 N N . LEU A 1 96 ? 12.362 -6.195 -19.573 1.00 91.38 96 LEU A N 1
ATOM 757 C CA . LEU A 1 96 ? 13.820 -6.274 -19.650 1.00 91.38 96 LEU A CA 1
ATOM 758 C C . LEU A 1 96 ? 14.308 -7.596 -20.246 1.00 91.38 96 LEU A C 1
ATOM 760 O O . LEU A 1 96 ? 15.230 -7.595 -21.053 1.00 91.38 96 LEU A O 1
ATOM 764 N N . MET A 1 97 ? 13.679 -8.721 -19.896 1.00 91.88 97 MET A N 1
ATOM 765 C CA . MET A 1 97 ? 14.021 -10.033 -20.464 1.00 91.88 97 MET A CA 1
ATOM 766 C C . MET A 1 97 ? 13.737 -10.140 -21.968 1.00 91.88 97 MET A C 1
ATOM 768 O O . MET A 1 97 ? 14.313 -10.999 -22.630 1.00 91.88 97 MET A O 1
ATOM 772 N N . ARG A 1 98 ? 12.829 -9.313 -22.498 1.00 91.00 98 ARG A N 1
ATOM 773 C CA . ARG A 1 98 ? 12.464 -9.267 -23.923 1.00 91.00 98 ARG A CA 1
ATOM 774 C C . ARG A 1 98 ? 13.219 -8.197 -24.708 1.00 91.00 98 ARG A C 1
ATOM 776 O O . ARG A 1 98 ? 12.955 -8.054 -25.894 1.00 91.00 98 ARG A O 1
ATOM 783 N N . ALA A 1 99 ? 14.069 -7.410 -24.055 1.00 91.12 99 ALA A N 1
ATOM 784 C CA . ALA A 1 99 ? 14.755 -6.315 -24.712 1.00 91.12 99 ALA A CA 1
ATOM 785 C C . ALA A 1 99 ? 15.924 -6.841 -25.555 1.00 91.12 99 ALA A C 1
ATOM 787 O O . ALA A 1 99 ? 16.827 -7.501 -25.040 1.00 91.12 99 ALA A O 1
ATOM 788 N N . ASP A 1 100 ? 15.921 -6.506 -26.843 1.00 88.31 100 ASP A N 1
ATOM 789 C CA . ASP A 1 100 ? 16.907 -7.007 -27.811 1.00 88.31 100 ASP A CA 1
ATOM 790 C C . ASP A 1 100 ? 18.139 -6.094 -27.942 1.00 88.31 100 ASP A C 1
ATOM 792 O O . ASP A 1 100 ? 19.132 -6.443 -28.582 1.00 88.31 100 ASP A O 1
ATOM 796 N N . SER A 1 101 ? 18.096 -4.899 -27.344 1.00 85.56 101 SER A N 1
ATOM 797 C CA . SER A 1 101 ? 19.192 -3.930 -27.390 1.00 85.56 101 SER A CA 1
ATOM 798 C C . SER A 1 101 ? 19.286 -3.095 -26.116 1.00 85.56 101 SER A C 1
ATOM 800 O O . SER A 1 101 ? 18.315 -2.925 -25.381 1.00 85.56 101 SER A O 1
ATOM 802 N N . LEU A 1 102 ? 20.463 -2.509 -25.876 1.00 83.31 102 LEU A N 1
ATOM 803 C CA . LEU A 1 102 ? 20.668 -1.583 -24.761 1.00 83.31 102 LEU A CA 1
ATOM 804 C C . LEU A 1 102 ? 19.767 -0.333 -24.867 1.00 83.31 102 LEU A C 1
ATOM 806 O O . LEU A 1 102 ? 19.361 0.194 -23.839 1.00 83.31 102 LEU A O 1
ATOM 810 N N . GLY A 1 103 ? 19.409 0.112 -26.077 1.00 83.12 103 GLY A N 1
ATOM 811 C CA . GLY A 1 103 ? 18.468 1.223 -26.272 1.00 83.12 103 GLY A CA 1
ATOM 812 C C . GLY A 1 103 ? 17.059 0.866 -25.806 1.00 83.12 103 GLY A C 1
ATOM 813 O O . GLY A 1 103 ? 16.473 1.604 -25.019 1.00 83.12 103 GLY A O 1
ATOM 814 N N . ASP A 1 104 ? 16.582 -0.319 -26.195 1.00 85.69 104 ASP A N 1
ATOM 815 C CA . ASP A 1 104 ? 15.275 -0.849 -25.785 1.00 85.69 104 ASP A CA 1
ATOM 816 C C . ASP A 1 104 ? 15.205 -1.060 -24.257 1.00 85.69 104 ASP A C 1
ATOM 818 O O . ASP A 1 104 ? 14.206 -0.749 -23.612 1.00 85.69 104 ASP A O 1
ATOM 822 N N . VAL A 1 105 ? 16.308 -1.493 -23.631 1.00 88.25 105 VAL A N 1
ATOM 823 C CA . VAL A 1 105 ? 16.420 -1.567 -22.162 1.00 88.25 105 VAL A CA 1
ATOM 824 C C . VAL A 1 105 ? 16.238 -0.194 -21.509 1.00 88.25 105 VAL A C 1
ATOM 826 O O . VAL A 1 105 ? 15.457 -0.069 -20.565 1.00 88.25 105 VAL A O 1
ATOM 829 N N . ILE A 1 106 ? 16.955 0.832 -21.978 1.00 86.62 106 ILE A N 1
ATOM 830 C CA . ILE A 1 106 ? 16.909 2.181 -21.390 1.00 86.62 106 ILE A CA 1
ATOM 831 C C . ILE A 1 106 ? 15.503 2.775 -21.526 1.00 86.62 106 ILE A C 1
ATOM 833 O O . ILE A 1 106 ? 14.969 3.299 -20.547 1.00 86.62 106 ILE A O 1
ATOM 837 N N . GLU A 1 107 ? 14.892 2.653 -22.706 1.00 85.56 107 GLU A N 1
ATOM 838 C CA . GLU A 1 107 ? 13.542 3.151 -22.979 1.00 85.56 107 GLU A CA 1
ATOM 839 C C . GLU A 1 107 ? 12.502 2.474 -22.078 1.00 85.56 107 GLU A C 1
ATOM 841 O O . GLU A 1 107 ? 11.726 3.154 -21.403 1.00 85.56 107 GLU A O 1
ATOM 846 N N . ARG A 1 108 ? 12.538 1.139 -21.971 1.00 88.56 108 ARG A N 1
ATOM 847 C CA . ARG A 1 108 ? 11.614 0.379 -21.115 1.00 88.56 108 ARG A CA 1
ATOM 848 C C . ARG A 1 108 ? 11.770 0.714 -19.640 1.00 88.56 108 ARG A C 1
ATOM 850 O O . ARG A 1 108 ? 10.759 0.837 -18.952 1.00 88.56 108 ARG A O 1
ATOM 857 N N . VAL A 1 109 ? 13.002 0.858 -19.147 1.00 88.88 109 VAL A N 1
ATOM 858 C CA . VAL A 1 109 ? 13.267 1.236 -17.748 1.00 88.88 109 VAL A CA 1
ATOM 859 C C . VAL A 1 109 ? 12.738 2.634 -17.468 1.00 88.88 109 VAL A C 1
ATOM 861 O O . VAL A 1 109 ? 12.059 2.836 -16.465 1.00 88.88 109 VAL A O 1
ATOM 864 N N . HIS A 1 110 ? 13.017 3.587 -18.355 1.00 85.31 110 HIS A N 1
ATOM 865 C CA . HIS A 1 110 ? 12.564 4.960 -18.186 1.00 85.31 110 HIS A CA 1
ATOM 866 C C . HIS A 1 110 ? 11.030 5.063 -18.233 1.00 85.31 110 HIS A C 1
ATOM 868 O O . HIS A 1 110 ? 10.445 5.727 -17.380 1.00 85.31 110 HIS A O 1
ATOM 874 N N . GLY A 1 111 ? 10.378 4.367 -19.171 1.00 85.62 111 GLY A N 1
ATOM 875 C CA . GLY A 1 111 ? 8.917 4.310 -19.277 1.00 85.62 111 GLY A CA 1
ATOM 876 C C . GLY A 1 111 ? 8.261 3.720 -18.028 1.00 85.62 111 GLY A C 1
ATOM 877 O O . GLY A 1 111 ? 7.463 4.391 -17.382 1.00 85.62 111 GLY A O 1
ATOM 878 N N . HIS A 1 112 ? 8.664 2.517 -17.603 1.00 87.06 112 HIS A N 1
ATOM 879 C CA . HIS A 1 112 ? 8.071 1.882 -16.417 1.00 87.06 112 HIS A CA 1
ATOM 880 C C . HIS A 1 112 ? 8.337 2.693 -15.140 1.00 87.06 112 HIS A C 1
ATOM 882 O O . HIS A 1 112 ? 7.437 2.855 -14.322 1.00 87.06 112 HIS A O 1
ATOM 888 N N . LEU A 1 113 ? 9.543 3.243 -14.943 1.00 86.62 113 LEU A N 1
ATOM 889 C CA . LEU A 1 113 ? 9.834 4.035 -13.740 1.00 86.62 113 LEU A CA 1
ATOM 890 C C . LEU A 1 113 ? 9.024 5.340 -13.677 1.00 86.62 113 LEU A C 1
ATOM 892 O O . LEU A 1 113 ? 8.628 5.759 -12.588 1.00 86.62 113 LEU A O 1
ATOM 896 N N . ARG A 1 114 ? 8.743 5.967 -14.822 1.00 84.56 114 ARG A N 1
ATOM 897 C CA . ARG A 1 114 ? 7.926 7.183 -14.876 1.00 84.56 114 ARG A CA 1
ATOM 898 C C . ARG A 1 114 ? 6.436 6.880 -14.730 1.00 84.56 114 ARG A C 1
ATOM 900 O O . ARG A 1 114 ? 5.771 7.511 -13.913 1.00 84.56 114 ARG A O 1
ATOM 907 N N . ASP A 1 115 ? 5.932 5.902 -15.473 1.00 83.50 115 ASP A N 1
ATOM 908 C CA . ASP A 1 115 ? 4.492 5.664 -15.602 1.00 83.50 115 ASP A CA 1
ATOM 909 C C . ASP A 1 115 ? 3.950 4.759 -14.484 1.00 83.50 115 ASP A C 1
ATOM 911 O O . ASP A 1 115 ? 2.931 5.073 -13.862 1.00 83.50 115 ASP A O 1
ATOM 915 N N . ASP A 1 116 ? 4.663 3.677 -14.157 1.00 83.31 116 ASP A N 1
ATOM 916 C CA . ASP A 1 116 ? 4.195 2.662 -13.205 1.00 83.31 116 ASP A CA 1
ATOM 917 C C . ASP A 1 116 ? 4.684 2.916 -11.772 1.00 83.31 116 ASP A C 1
ATOM 919 O O . ASP A 1 116 ? 3.979 2.610 -10.806 1.00 83.31 116 ASP A O 1
ATOM 923 N N . PHE A 1 117 ? 5.886 3.478 -11.610 1.00 81.75 117 PHE A N 1
ATOM 924 C CA . PHE A 1 117 ? 6.447 3.817 -10.293 1.00 81.75 117 PHE A CA 1
ATOM 925 C C . PHE A 1 117 ? 6.209 5.278 -9.895 1.00 81.75 117 PHE A C 1
ATOM 927 O O . PHE A 1 117 ? 6.473 5.627 -8.745 1.00 81.75 117 PHE A O 1
ATOM 934 N N . LYS A 1 118 ? 5.682 6.111 -10.809 1.00 81.62 118 LYS A N 1
ATOM 935 C CA . LYS A 1 118 ? 5.428 7.547 -10.595 1.00 81.62 118 LYS A CA 1
ATOM 936 C C . LYS A 1 118 ? 6.655 8.287 -10.053 1.00 81.62 118 LYS A C 1
ATOM 938 O O . LYS A 1 118 ? 6.528 9.141 -9.180 1.00 81.62 118 LYS A O 1
ATOM 943 N N . ALA A 1 119 ? 7.849 7.916 -10.511 1.00 81.38 119 ALA A N 1
ATOM 944 C CA . ALA A 1 119 ? 9.076 8.550 -10.056 1.00 81.38 119 ALA A CA 1
ATOM 945 C C . ALA A 1 119 ? 9.199 9.960 -10.653 1.00 81.38 119 ALA A C 1
ATOM 947 O O . ALA A 1 119 ? 9.155 10.123 -11.872 1.00 81.38 119 ALA A O 1
ATOM 948 N N . ASP A 1 120 ? 9.407 10.961 -9.795 1.00 80.19 120 ASP A N 1
ATOM 949 C CA . ASP A 1 120 ? 9.558 12.359 -10.220 1.00 80.19 120 ASP A CA 1
ATOM 950 C C . ASP A 1 120 ? 10.852 12.583 -11.018 1.00 80.19 120 ASP A C 1
ATOM 952 O O . ASP A 1 120 ? 10.887 13.354 -11.976 1.00 80.19 120 ASP A O 1
ATOM 956 N N . VAL A 1 121 ? 11.931 11.886 -10.640 1.00 80.75 121 VAL A N 1
ATOM 957 C CA . VAL A 1 121 ? 13.241 11.979 -11.294 1.00 80.75 121 VAL A CA 1
ATOM 958 C C . VAL A 1 121 ? 13.849 10.589 -11.441 1.00 80.75 121 VAL A C 1
ATOM 960 O O . VAL A 1 121 ? 14.009 9.857 -10.464 1.00 80.75 121 VAL A O 1
ATOM 963 N N . VAL A 1 122 ? 14.246 10.245 -12.667 1.00 79.50 122 VAL A N 1
ATOM 964 C CA . VAL A 1 122 ? 14.886 8.969 -13.004 1.00 79.50 122 VAL A CA 1
ATOM 965 C C . VAL A 1 122 ? 16.221 9.245 -13.688 1.00 79.50 122 VAL A C 1
ATOM 967 O O . VAL A 1 122 ? 16.278 9.935 -14.700 1.00 79.50 122 VAL A O 1
ATOM 970 N N . ALA A 1 123 ? 17.305 8.684 -13.150 1.00 82.31 123 ALA A N 1
ATOM 971 C CA . ALA A 1 123 ? 18.633 8.763 -13.748 1.00 82.31 123 ALA A CA 1
ATOM 972 C C . ALA A 1 123 ? 19.250 7.364 -13.844 1.00 82.31 123 ALA A C 1
ATOM 974 O O . ALA A 1 123 ? 19.451 6.692 -12.833 1.00 82.31 123 ALA A O 1
ATOM 975 N N . LEU A 1 124 ? 19.586 6.940 -15.062 1.00 81.25 124 LEU A N 1
ATOM 976 C CA . LEU A 1 124 ? 20.269 5.676 -15.323 1.00 81.25 124 LEU A CA 1
ATOM 977 C C . LEU A 1 124 ? 21.719 5.959 -15.725 1.00 81.25 124 LEU A C 1
ATOM 979 O O . LEU A 1 124 ? 21.977 6.687 -16.681 1.00 81.25 124 LEU A O 1
ATOM 983 N N . ARG A 1 125 ? 22.681 5.388 -14.993 1.00 83.00 125 ARG A N 1
ATOM 984 C CA . ARG A 1 125 ? 24.115 5.541 -15.281 1.00 83.00 125 ARG A CA 1
ATOM 985 C C . ARG A 1 125 ? 24.732 4.195 -15.625 1.00 83.00 125 ARG A C 1
ATOM 987 O O . ARG A 1 125 ? 24.708 3.270 -14.820 1.00 83.00 125 ARG A O 1
ATOM 994 N N . LEU A 1 126 ? 25.338 4.116 -16.804 1.00 82.00 126 LEU A N 1
ATOM 995 C CA . LEU A 1 126 ? 26.067 2.942 -17.269 1.00 82.00 126 LEU A CA 1
ATOM 996 C C . LEU A 1 126 ? 27.561 3.139 -17.002 1.00 82.00 126 LEU A C 1
ATOM 998 O O . LEU A 1 126 ? 28.148 4.127 -17.435 1.00 82.00 126 LEU A O 1
ATOM 1002 N N . ALA A 1 127 ? 28.190 2.196 -16.298 1.00 82.44 127 ALA A N 1
ATOM 1003 C CA . ALA A 1 127 ? 29.621 2.272 -15.987 1.00 82.44 127 ALA A CA 1
ATOM 1004 C C . ALA A 1 127 ? 30.516 2.091 -17.229 1.00 82.44 127 ALA A C 1
ATOM 1006 O O . ALA A 1 127 ? 31.662 2.534 -17.247 1.00 82.44 127 ALA A O 1
ATOM 1007 N N . ARG A 1 128 ? 30.001 1.429 -18.271 1.00 78.56 128 ARG A N 1
ATOM 1008 C CA . ARG A 1 128 ? 30.693 1.204 -19.541 1.00 78.56 128 ARG A CA 1
ATOM 1009 C C . ARG A 1 128 ? 29.659 1.095 -20.656 1.00 78.56 128 ARG A C 1
ATOM 1011 O O . ARG A 1 128 ? 28.799 0.222 -20.587 1.00 78.56 128 ARG A O 1
ATOM 1018 N N . LEU A 1 129 ? 29.765 1.948 -21.674 1.00 76.69 129 LEU A N 1
ATOM 1019 C CA . LEU A 1 129 ? 28.979 1.800 -22.896 1.00 76.69 129 LEU A CA 1
ATOM 1020 C C . LEU A 1 129 ? 29.705 0.889 -23.903 1.00 76.69 129 LEU A C 1
ATOM 1022 O O . LEU A 1 129 ? 30.935 0.964 -24.019 1.00 76.69 129 LEU A O 1
ATOM 1026 N N . PRO A 1 130 ? 28.970 0.033 -24.634 1.00 72.38 130 PRO A N 1
ATOM 1027 C CA . PRO A 1 130 ? 29.485 -0.637 -25.823 1.00 72.38 130 PRO A CA 1
ATOM 1028 C C . PRO A 1 130 ? 29.951 0.396 -26.857 1.00 72.38 130 PRO A C 1
ATOM 1030 O O . PRO A 1 130 ? 29.347 1.458 -26.986 1.00 72.38 130 PRO A O 1
ATOM 1033 N N . LYS A 1 131 ? 31.013 0.083 -27.609 1.00 66.62 131 LYS A N 1
ATOM 1034 C CA . LYS A 1 131 ? 31.606 1.004 -28.599 1.00 66.62 131 LYS A CA 1
ATOM 1035 C C . LYS A 1 131 ? 30.661 1.364 -29.753 1.00 66.62 131 LYS A C 1
ATOM 1037 O O . LYS A 1 131 ? 30.881 2.375 -30.406 1.00 66.62 131 LYS A O 1
ATOM 1042 N N . ASP A 1 132 ? 29.621 0.561 -29.954 1.00 66.69 132 ASP A N 1
ATOM 1043 C CA . ASP A 1 132 ? 28.668 0.685 -31.060 1.00 66.69 132 ASP A CA 1
ATOM 1044 C C . ASP A 1 132 ? 27.423 1.508 -30.676 1.00 66.69 132 ASP A C 1
ATOM 1046 O O . ASP A 1 132 ? 26.487 1.642 -31.461 1.00 66.69 132 ASP A O 1
ATOM 1050 N N . PHE A 1 133 ? 27.381 2.042 -29.451 1.00 64.19 133 PHE A N 1
ATOM 1051 C CA . PHE A 1 133 ? 26.236 2.784 -28.939 1.00 64.19 133 PHE A CA 1
ATOM 1052 C C . PHE A 1 133 ? 26.394 4.281 -29.236 1.00 64.19 133 PHE A C 1
ATOM 1054 O O . PHE A 1 133 ? 27.199 4.955 -28.591 1.00 64.19 133 PHE A O 1
ATOM 1061 N N . SER A 1 134 ? 25.637 4.811 -30.207 1.00 58.41 134 SER A N 1
ATOM 1062 C CA . SER A 1 134 ? 25.606 6.260 -30.447 1.00 58.41 134 SER A CA 1
ATOM 1063 C C . SER A 1 134 ? 24.875 6.952 -29.298 1.00 58.41 134 SER A C 1
ATOM 1065 O O . SER A 1 134 ? 23.719 6.645 -29.003 1.00 58.41 134 SER A O 1
ATOM 1067 N N . THR A 1 135 ? 25.546 7.893 -28.638 1.00 56.66 135 THR A N 1
ATOM 1068 C CA . THR A 1 135 ? 25.039 8.636 -27.470 1.00 56.66 135 THR A CA 1
ATOM 1069 C C . THR A 1 135 ? 23.862 9.568 -27.798 1.00 56.66 135 THR A C 1
ATOM 1071 O O . THR A 1 135 ? 23.307 10.188 -26.895 1.00 56.66 135 THR A O 1
ATOM 1074 N N . ASP A 1 136 ? 23.442 9.648 -29.063 1.00 50.03 136 ASP A N 1
ATOM 1075 C CA . ASP A 1 136 ? 22.449 10.612 -29.556 1.00 50.03 136 ASP A CA 1
ATOM 1076 C C . ASP A 1 136 ? 21.030 10.396 -29.004 1.00 50.03 136 ASP A C 1
ATOM 1078 O O . ASP A 1 136 ? 20.180 11.273 -29.129 1.00 50.03 136 ASP A O 1
ATOM 1082 N N . THR A 1 137 ? 20.756 9.254 -28.364 1.00 48.06 137 THR A N 1
ATOM 1083 C CA . THR A 1 137 ? 19.386 8.889 -27.945 1.00 48.06 137 THR A CA 1
ATOM 1084 C C . THR A 1 137 ? 19.097 9.166 -26.465 1.00 48.06 137 THR A C 1
ATOM 1086 O O . THR A 1 137 ? 17.970 8.980 -26.020 1.00 48.06 137 THR A O 1
ATOM 1089 N N . CYS A 1 138 ? 20.075 9.613 -25.668 1.00 45.66 138 CYS A N 1
ATOM 1090 C CA . CYS A 1 138 ? 19.907 9.680 -24.210 1.00 45.66 138 CYS A CA 1
ATOM 1091 C C . CYS A 1 138 ? 20.166 11.071 -23.618 1.00 45.66 138 CYS A C 1
ATOM 1093 O O . CYS A 1 138 ? 20.910 11.230 -22.655 1.00 45.66 138 CYS A O 1
ATOM 1095 N N . THR A 1 139 ? 19.488 12.076 -24.160 1.00 45.03 139 THR A N 1
ATOM 1096 C CA . THR A 1 139 ? 19.131 13.291 -23.414 1.00 45.03 139 THR A CA 1
ATOM 1097 C C . THR A 1 139 ? 17.630 13.478 -23.540 1.00 45.03 139 THR A C 1
ATOM 1099 O O . THR A 1 139 ? 17.153 14.244 -24.370 1.00 45.03 139 THR A O 1
ATOM 1102 N N . LEU A 1 140 ? 1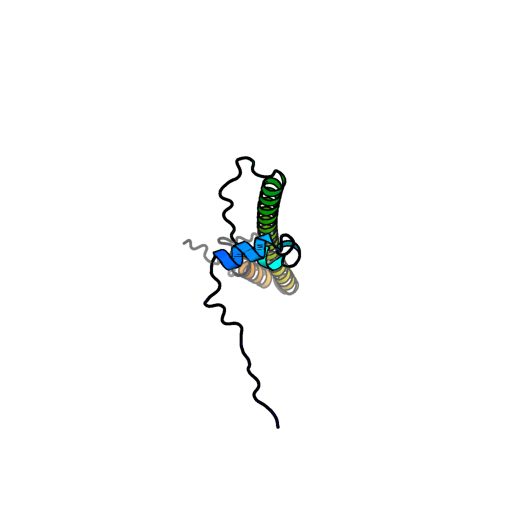6.867 12.740 -22.732 1.00 50.16 140 LEU A N 1
ATOM 1103 C CA . LEU A 1 140 ? 15.540 13.225 -22.372 1.00 50.16 140 LEU A CA 1
ATOM 1104 C C . LEU A 1 140 ? 15.770 14.459 -21.489 1.00 50.16 140 LEU A C 1
ATOM 1106 O O . LEU A 1 140 ? 16.527 14.355 -20.517 1.00 50.16 140 LEU A O 1
ATOM 1110 N N . PRO A 1 141 ? 15.226 15.630 -21.854 1.00 40.03 141 PRO A N 1
ATOM 1111 C CA . PRO A 1 141 ? 15.497 16.859 -21.135 1.00 40.03 141 PRO A CA 1
ATOM 1112 C C . PRO A 1 141 ? 15.022 16.710 -19.690 1.00 40.03 141 PRO A C 1
ATOM 1114 O O . PRO A 1 141 ? 13.847 16.468 -19.413 1.00 40.03 141 PRO A O 1
ATOM 1117 N N . LEU A 1 142 ? 15.980 16.853 -18.775 1.00 43.47 142 LEU A N 1
ATOM 1118 C CA . LEU A 1 142 ? 15.764 17.208 -17.377 1.00 43.47 142 LEU A CA 1
ATOM 1119 C C . LEU A 1 142 ? 15.306 18.672 -17.333 1.00 43.47 142 LEU A C 1
ATOM 1121 O O . LEU A 1 142 ? 16.019 19.525 -16.813 1.00 43.47 142 LEU A O 1
ATOM 1125 N N . ASP A 1 143 ? 14.148 18.973 -17.916 1.00 36.53 143 ASP A N 1
ATOM 1126 C CA . ASP A 1 143 ? 13.530 20.279 -17.738 1.00 36.53 143 ASP A CA 1
ATOM 1127 C C . ASP A 1 143 ? 12.559 20.200 -16.565 1.00 36.53 143 ASP A C 1
ATOM 1129 O O . ASP A 1 143 ? 11.558 19.481 -16.568 1.00 36.53 143 ASP A O 1
ATOM 1133 N N . ALA A 1 144 ? 12.969 20.925 -15.531 1.00 37.09 144 ALA A N 1
ATOM 1134 C CA . ALA A 1 144 ? 12.288 21.158 -14.280 1.00 37.09 144 ALA A CA 1
ATOM 1135 C C . ALA A 1 144 ? 10.866 21.700 -14.471 1.00 37.09 144 ALA A C 1
ATOM 1137 O O . ALA A 1 144 ? 10.620 22.581 -15.299 1.00 37.09 144 ALA A O 1
ATOM 1138 N N . SER A 1 145 ? 9.957 21.251 -13.612 1.00 35.19 145 SER A N 1
ATOM 1139 C CA . SER A 1 145 ? 8.837 22.038 -13.086 1.00 35.19 145 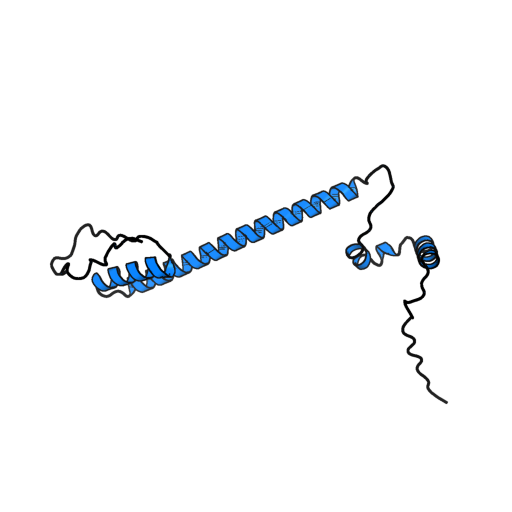SER A CA 1
ATOM 1140 C C . SER A 1 145 ? 8.458 21.489 -11.720 1.00 35.19 145 SER A C 1
ATOM 1142 O O . SER A 1 145 ? 8.334 20.250 -11.619 1.00 35.19 145 SER A O 1
#

Secondary structure (DSSP, 8-state):
-----------GGG--HHHHHHHHHH-TTHHHHTHHHHHH--------SS--HHHHHHHHHHHHHHHHHHHHHHHHHHHHHHHHHHHHHHHHHHHHHT--SHHHHHHHHHHHHHHTS--S------SS--TT--GGG--------

Radius of gyration: 34.96 Å; chains: 1; bounding box: 102×43×72 Å

=== Feature glossary ===
The record interleaves many kinds of information about one protein. Here is each kind framed as the question it answers.

Q: What known structures does this most resemble?
A: Structural nearest neighbors (via Foldseek easy-search vs the PDB). Reported per hit: target PDB id, E-value, and alignment TM-score. A TM-score above ~0.5 is the conventional threshold for 'same fold'.

Q: Where is each backbone atom in 3D?
A: The mmCIF table is the protein's shape written out atom by atom. For each backbone N, Cα, C, and carbonyl O, it records an (x, y, z) coordinate triple in Å plus the residue type, chain letter, and residue number.

Q: What are the backbone torsion angles?
A: The φ/ψ torsion pair specifies the backbone conformation at each residue. φ rotates about the N–Cα bond, ψ about the Cα–C bond. Steric clashes forbid most of the (φ, ψ) plane — the allowed regions (α-helix basin, β-sheet basin, left-handed helix) are the Ramachandran-allowed regions.

Q: Which residues are buried vs exposed?
A: Solvent-accessible surface area (SASA) is the area in Å² traced out by the centre of a 1.4 Å probe sphere (a water molecule) rolled over the protein's van der Waals surface (Shrake–Rupley / Lee–Richards construction). Buried residues have near-zero SASA; fully exposed residues can exceed 200 Å². The total SASA scales roughly with the number of surface residues.

Q: How confident is the AlphaFold model at each residue?
A: pLDDT is the predicted lDDT-Cα score: AlphaFold's confidence that the local environment of each residue (all inter-atomic distances within 15 Å) is correctly placed. It is a per-residue number between 0 and 100, with higher meaning more reliable.

Q: What does the local fold look like, residue by residue?
A: 3Di is Foldseek's structural alphabet. Each residue is assigned one of twenty discrete states based on how its Cα sits relative to its spatial (not sequential) neighbors. Aligning 3Di strings finds structural homologs roughly as well as full 3D superposition, but orders of magnitude faster.

Q: How big and how compact is the whole molecule?
A: Radius of gyration (Rg) is the root-mean-square distance of Cα atoms from their centroid — a single number for overall size and compactness. A globular domain of N residues has Rg ≈ 2.2·N^0.38 Å; an extended or disordered chain has a much larger Rg. The Cα contact count is the number of residue pairs whose Cα atoms are within 8 Å and are more than four positions apart in sequence — a standard proxy for tertiary packing density. The bounding box is the smallest axis-aligned box enclosing all Cα atoms.

Q: Which residues are in helices, strands, or loops?
A: DSSP 8-state secondary structure assigns each residue one of H (α-helix), G (3₁₀-helix), I (π-helix), E (extended β-strand), B (isolated β-bridge), T (hydrogen-bonded turn), S (bend), or '-' (coil). The assignment is computed from backbone hydrogen-bond geometry via the Kabsch–Sander algorithm.

Q: How mobile is each atom in the crystal?
A: Crystallographic B-factors measure how much each atom's electron density is smeared out, in Å². They rise in mobile loops and surface residues and fall in the buried interior. In AlphaFold models this column is repurposed to hold pLDDT instead.

Q: What if only a Cα trace is available?
A: P-SEA three-state annotation labels each residue as helix, strand, or coil based purely on the geometry of the Cα trace. It serves as a fallback when the full backbone (and thus DSSP) is unavailable.

Q: What family and function is it annotated with?
A: Database cross-references. InterPro integrates a dozen domain/family signature databases into unified entries with residue-range hits. GO terms attach function/process/location labels with evidence codes. CATH codes position the fold in a four-level structural taxonomy. Organism is the NCBI-taxonomy species name.

Q: Are the domains correctly placed relative to each other?
A: Predicted Aligned Error (PAE) is an AlphaFold confidence matrix: entry (i, j) is the expected error in the position of residue j, in ångströms, when the prediction is superimposed on the true structure at residue i. Low PAE within a block of residues means that block is internally rigid and well-predicted; high PAE between two blocks means their relative placement is uncertain even if each block individually is confident.

Q: What do the diagnostic plots show?
A: Three diagnostic plots accompany the record. The Cα contact map visualizes the tertiary structure as a 2D adjacency matrix (8 Å cutoff, sequence-local contacts suppressed). The Ramachandran plot shows the distribution of backbone (φ, ψ) torsio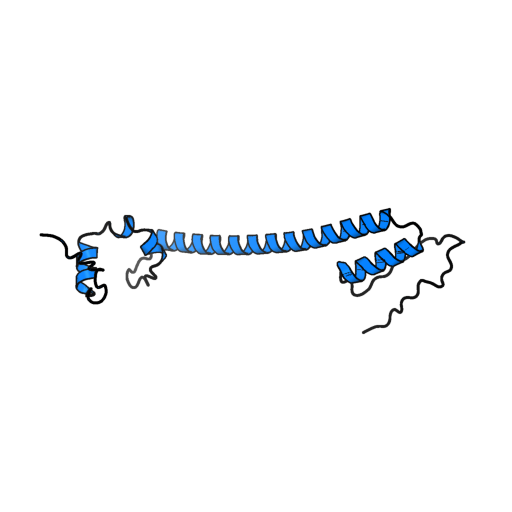ns, with points in the α and β basins reflecting secondary structure content. The PAE plot shows AlphaFold's inter-residue confidence as a color matrix.

Q: What is the amino-acid chain?
A: Primary structure: the covalent order of the twenty standard amino acids along the backbone. Two proteins with the same sequence will (almost always) fold to the same structure; two with 30% identity often share a fold but not the details.

Q: What do the rendered images show?
A: The six renders are orthographic views along the three Cartesian axes in both directions. Representation (cartoon, sticks, or surface) and color scheme (sequence-rainbow or by-chain) vary across proteins so the training set covers all the common visualization conventions.